Protein AF-A0A916P825-F1 (afdb_monomer)

Foldseek 3Di:
DDPPDPCVPVVVVVVVVCLDPVNLLCCCQVVVDDRPDPVLLVDPVSCVRNVCSVVVSVCVVPDDDDDPDPLSVQLVQQLVVLCPPVVPDDPPVSVVSNVVSNVCSVVVHDDRD

Secondary structure (DSSP, 8-state):
--TT-S-HHHHHHHHHHHTSHHHHHHHHHHH-PPPS-GGGGG-HHHHHH-TTHHHHHHHHHSPPPPP--TTHHHHHHHHHHHT-SGGG--HHHHHHHHHHHHHHHHTT-S---

pLDDT: mean 95.0, std 3.41, range [79.62, 98.12]

Sequence (113 aa):
MAKTTRHRAEAFEAVRCLRDQHNQRYVSLEGGLPAVRASLYSDPQFQAKYPMHAIIRQQLTDAAVRPATPVYQALSIRLAAVLSPITEIDPESTADELAAQAQKAIDGMGLLP

Organism: Mycobacterium tuberculosis (NCBI:txid1773)

Nearest PDB structures (foldseek):
  7wda-assembly4_D  TM=9.407E-01  e=2.372E-11  Mycobacterium tuberculosis H37Rv
  7wda-assembly3_C  TM=9.427E-01  e=7.355E-11  Mycobacterium tuberculosis H37Rv
  7wcj-assembly1_A  TM=9.271E-01  e=1.132E-10  Mycobacterium tuberculosis H37Rv
  7ape-assembly1_A  TM=9.694E-01  e=1.046E-08  Mycolicibacterium thermoresistibile
  8hpn-assembly1_E  TM=9.616E-01  e=8.431E-09  Mycolicibacterium smegmatis MC2 155

Solvent-accessible surface area (backbone atoms only — not comparable to full-atom values): 6955 Å² total; per-residue (Å²): 129,71,89,85,58,93,53,63,68,60,54,49,52,49,52,52,55,62,65,31,74,66,47,32,50,47,42,25,63,80,64,67,45,83,62,90,54,74,72,53,73,71,34,70,71,46,42,74,66,34,77,62,43,64,64,52,52,50,51,66,75,71,55,86,77,76,80,92,53,99,48,39,68,55,30,53,52,47,47,54,54,73,53,54,64,72,91,72,70,48,73,71,65,48,49,55,49,45,52,55,44,42,50,32,27,75,71,71,51,82,81,84,133

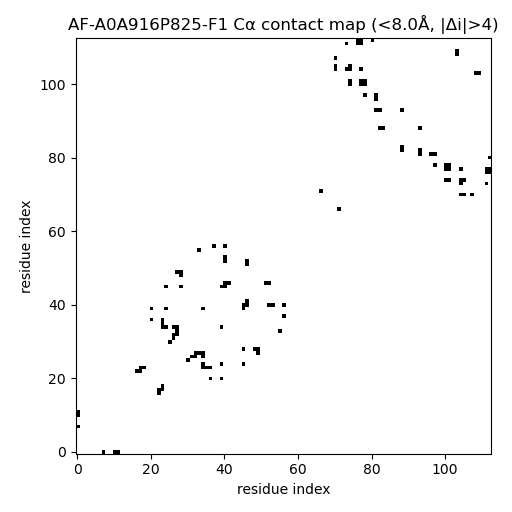Structure (mmCIF, N/CA/C/O backbone):
data_AF-A0A916P825-F1
#
_entry.id   AF-A0A916P825-F1
#
loop_
_atom_site.group_PDB
_atom_site.id
_atom_site.type_symbol
_atom_site.label_atom_id
_atom_site.label_alt_id
_atom_site.label_comp_id
_atom_site.label_asym_id
_atom_site.label_entity_id
_atom_site.label_seq_id
_atom_site.pdbx_PDB_ins_code
_atom_site.Cartn_x
_atom_site.Cartn_y
_atom_site.Cartn_z
_atom_site.occupancy
_atom_site.B_iso_or_equiv
_atom_site.auth_seq_id
_atom_site.auth_comp_id
_atom_site.auth_asym_id
_atom_site.auth_atom_id
_atom_site.pdbx_PDB_model_num
ATOM 1 N N . MET A 1 1 ? -9.642 -3.689 -14.381 1.00 89.50 1 MET A N 1
ATOM 2 C CA . MET A 1 1 ? -10.351 -2.975 -15.468 1.00 89.50 1 MET A CA 1
ATOM 3 C C . MET A 1 1 ? -11.736 -2.606 -14.990 1.00 89.50 1 MET A C 1
ATOM 5 O O . MET A 1 1 ? -12.391 -3.463 -14.406 1.00 89.50 1 MET A O 1
ATOM 9 N N . ALA A 1 2 ? -12.170 -1.361 -15.195 1.00 93.62 2 ALA A N 1
ATOM 10 C CA . ALA A 1 2 ? -13.515 -0.940 -14.804 1.00 93.62 2 ALA A CA 1
ATOM 11 C C . ALA A 1 2 ? -14.573 -1.783 -15.534 1.00 93.62 2 ALA A C 1
ATOM 13 O O . ALA A 1 2 ? -14.455 -2.017 -16.736 1.00 93.62 2 ALA A O 1
ATOM 14 N N . LYS A 1 3 ? -15.616 -2.237 -14.827 1.00 94.56 3 LYS A N 1
ATOM 15 C CA . LYS A 1 3 ? -16.674 -3.072 -15.429 1.00 94.56 3 LYS A CA 1
ATOM 16 C C . LYS A 1 3 ? -17.458 -2.336 -16.523 1.00 94.56 3 LYS A C 1
ATOM 18 O O . LYS A 1 3 ? -17.970 -2.997 -17.420 1.00 94.56 3 LYS A O 1
ATOM 23 N N . THR A 1 4 ? -17.486 -1.006 -16.451 1.00 97.12 4 THR A N 1
ATOM 24 C CA . THR A 1 4 ? -18.194 -0.070 -17.336 1.00 97.12 4 THR A CA 1
ATOM 25 C C . THR A 1 4 ? -17.444 0.277 -18.626 1.00 97.12 4 THR A C 1
ATOM 27 O O . THR A 1 4 ? -17.993 0.988 -19.464 1.00 97.12 4 THR A O 1
ATOM 30 N N . THR A 1 5 ? -16.202 -0.187 -18.819 1.00 96.50 5 THR A N 1
ATOM 31 C CA . THR A 1 5 ? -15.462 0.103 -20.059 1.00 96.50 5 THR A CA 1
ATOM 32 C C . THR A 1 5 ? -16.080 -0.604 -21.265 1.00 96.50 5 THR A C 1
ATOM 34 O O . THR A 1 5 ? -16.440 -1.780 -21.187 1.00 96.50 5 THR A O 1
ATOM 37 N N . ARG A 1 6 ? -16.135 0.102 -22.400 1.00 97.62 6 ARG A N 1
ATOM 38 C CA . ARG A 1 6 ? -16.511 -0.463 -23.706 1.00 97.62 6 ARG A CA 1
ATOM 39 C C . ARG A 1 6 ? -15.326 -1.100 -24.452 1.00 97.62 6 ARG A C 1
ATOM 41 O O . ARG A 1 6 ? -15.553 -1.835 -25.400 1.00 97.62 6 ARG A O 1
ATOM 48 N N . HIS A 1 7 ? -14.091 -0.872 -23.991 1.00 97.44 7 HIS A N 1
ATOM 49 C CA . HIS A 1 7 ? -12.840 -1.283 -24.649 1.00 97.44 7 HIS A CA 1
ATOM 50 C C . HIS A 1 7 ? -11.984 -2.137 -23.704 1.00 97.44 7 HIS A C 1
ATOM 52 O O . HIS A 1 7 ? -10.970 -1.688 -23.168 1.00 97.44 7 HIS A O 1
ATOM 58 N N . ARG A 1 8 ? -12.451 -3.349 -23.367 1.00 97.12 8 ARG A N 1
ATOM 59 C CA . ARG A 1 8 ? -11.777 -4.190 -22.356 1.00 97.12 8 ARG A CA 1
ATOM 60 C C . ARG A 1 8 ? -10.404 -4.680 -22.810 1.00 97.12 8 ARG A C 1
ATOM 62 O O . ARG A 1 8 ? -9.502 -4.722 -21.976 1.00 97.12 8 ARG A O 1
ATOM 69 N N . ALA A 1 9 ? -10.265 -5.063 -24.078 1.00 97.50 9 ALA A N 1
ATOM 70 C CA . ALA A 1 9 ? -9.017 -5.602 -24.609 1.00 97.50 9 ALA A CA 1
ATOM 71 C C . ALA A 1 9 ? -7.939 -4.512 -24.653 1.00 97.50 9 ALA A C 1
ATOM 73 O O . ALA A 1 9 ? -6.855 -4.684 -24.109 1.00 97.50 9 ALA A O 1
ATOM 74 N N . GLU A 1 10 ? -8.284 -3.347 -25.189 1.00 98.06 10 GLU A N 1
ATOM 75 C CA . GLU A 1 10 ? -7.405 -2.189 -25.305 1.00 98.06 10 GLU A CA 1
ATOM 76 C C . GLU A 1 10 ? -7.029 -1.641 -23.926 1.00 98.06 10 GLU A C 1
ATOM 78 O O . GLU A 1 10 ? -5.868 -1.326 -23.683 1.00 98.06 10 GLU A O 1
ATOM 83 N N . ALA A 1 11 ? -7.974 -1.598 -22.978 1.00 98.00 11 ALA A N 1
ATOM 84 C CA . ALA A 1 11 ? -7.670 -1.208 -21.602 1.00 98.00 11 ALA A CA 1
ATOM 85 C C . ALA A 1 11 ? -6.692 -2.187 -20.928 1.00 98.00 11 ALA A C 1
ATOM 87 O O . ALA A 1 11 ? -5.814 -1.766 -20.171 1.00 98.00 11 ALA A O 1
ATOM 88 N N . PHE A 1 12 ? -6.816 -3.488 -21.207 1.00 97.69 12 PHE A N 1
ATOM 89 C CA . PHE A 1 12 ? -5.878 -4.489 -20.709 1.00 97.69 12 PHE A CA 1
ATOM 90 C C . PHE A 1 12 ? -4.484 -4.331 -21.325 1.00 97.69 12 PHE A C 1
ATOM 92 O O . PHE A 1 12 ? -3.498 -4.316 -20.585 1.00 97.69 12 PHE A O 1
ATOM 99 N N . GLU A 1 13 ? -4.400 -4.134 -22.642 1.00 98.12 13 GLU A N 1
ATOM 100 C CA . GLU A 1 13 ? -3.138 -3.860 -23.338 1.00 98.12 13 GLU A CA 1
ATOM 101 C C . GLU A 1 13 ? -2.478 -2.564 -22.844 1.00 98.12 13 GLU A C 1
ATOM 103 O O . GLU A 1 13 ? -1.271 -2.540 -22.598 1.00 98.12 13 GLU A O 1
ATOM 108 N N . ALA A 1 14 ? -3.260 -1.518 -22.566 1.00 97.69 14 ALA A N 1
ATOM 109 C CA . ALA A 1 14 ? -2.748 -0.286 -21.977 1.00 97.69 14 ALA A CA 1
ATOM 110 C C . ALA A 1 14 ? -2.093 -0.538 -20.609 1.00 97.69 14 ALA A C 1
ATOM 112 O O . ALA A 1 14 ? -0.965 -0.112 -20.377 1.00 97.69 14 ALA A O 1
ATOM 113 N N . VAL A 1 15 ? -2.738 -1.291 -19.709 1.00 97.19 15 VAL A N 1
ATOM 114 C CA . VAL A 1 15 ? -2.127 -1.622 -18.408 1.00 97.19 15 VAL A CA 1
ATOM 115 C C . VAL A 1 15 ? -0.900 -2.513 -18.552 1.00 97.19 15 VAL A C 1
ATOM 117 O O . VAL A 1 15 ? 0.044 -2.347 -17.780 1.00 97.19 15 VAL A O 1
ATOM 120 N N . ARG A 1 16 ? -0.869 -3.430 -19.528 1.00 96.94 16 ARG A N 1
ATOM 121 C CA . ARG A 1 16 ? 0.339 -4.214 -19.827 1.00 96.94 16 ARG A CA 1
ATOM 122 C C . ARG A 1 16 ? 1.512 -3.317 -20.211 1.00 96.94 16 ARG A C 1
ATOM 124 O O . ARG A 1 16 ? 2.598 -3.527 -19.677 1.00 96.94 16 ARG A O 1
ATOM 131 N N . CYS A 1 17 ? 1.272 -2.338 -21.080 1.00 97.19 17 CYS A N 1
ATOM 132 C CA . CYS A 1 17 ? 2.261 -1.340 -21.478 1.00 97.19 17 CYS A CA 1
ATOM 133 C C . CYS A 1 17 ? 2.736 -0.527 -20.263 1.00 97.19 17 CYS A C 1
ATOM 135 O O . CYS A 1 17 ? 3.923 -0.521 -19.944 1.00 97.19 17 CYS A O 1
ATOM 137 N N . LEU A 1 18 ? 1.808 0.046 -19.489 1.00 96.44 18 LEU A N 1
ATOM 138 C CA . LEU A 1 18 ? 2.134 0.879 -18.321 1.00 96.44 18 LEU A CA 1
ATOM 139 C C . LEU A 1 18 ? 3.021 0.170 -17.285 1.00 96.44 18 LEU A C 1
ATOM 141 O O . LEU A 1 18 ? 3.813 0.816 -16.605 1.00 96.44 18 LEU A O 1
ATOM 145 N N . ARG A 1 19 ? 2.897 -1.156 -17.146 1.00 96.00 19 ARG A N 1
ATOM 146 C CA . ARG A 1 19 ? 3.654 -1.949 -16.162 1.00 96.00 19 ARG A CA 1
ATOM 147 C C . ARG A 1 19 ? 4.841 -2.714 -16.742 1.00 96.00 19 ARG A C 1
ATOM 149 O O . ARG A 1 19 ? 5.363 -3.615 -16.064 1.00 96.00 19 ARG A O 1
ATOM 156 N N . ASP A 1 20 ? 5.231 -2.449 -17.983 1.00 96.62 20 ASP A N 1
ATOM 157 C CA . ASP A 1 20 ? 6.420 -3.061 -18.565 1.00 96.62 20 ASP A CA 1
ATOM 158 C C . ASP A 1 20 ? 7.701 -2.646 -17.808 1.00 96.62 20 ASP A C 1
ATOM 160 O O . ASP A 1 20 ? 7.674 -1.871 -16.849 1.00 96.62 20 ASP A O 1
ATOM 164 N N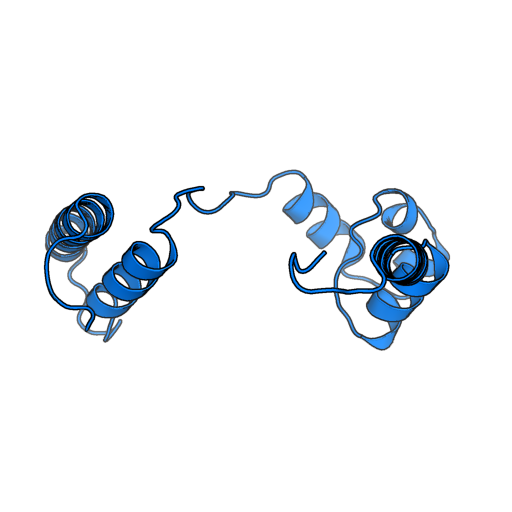 . GLN A 1 21 ? 8.833 -3.248 -18.164 1.00 96.56 21 GLN A N 1
ATOM 165 C CA . GLN A 1 21 ? 10.088 -2.981 -17.463 1.00 96.56 21 GLN A CA 1
ATOM 166 C C . GLN A 1 21 ? 10.598 -1.554 -17.693 1.00 96.56 21 GLN A C 1
ATOM 168 O O . GLN A 1 21 ? 11.143 -0.955 -16.766 1.00 96.56 21 GLN A O 1
ATOM 173 N N . HIS A 1 22 ? 10.432 -1.021 -18.904 1.00 96.50 22 HIS A N 1
ATOM 174 C CA . HIS A 1 22 ? 10.929 0.300 -19.268 1.00 96.50 22 HIS A CA 1
ATOM 175 C C . HIS A 1 22 ? 10.170 1.389 -18.507 1.00 96.50 22 HIS A C 1
ATOM 177 O O . HIS A 1 22 ? 10.781 2.217 -17.834 1.00 96.50 22 HIS A O 1
ATOM 183 N N . ASN A 1 23 ? 8.841 1.315 -18.525 1.00 97.62 23 ASN A N 1
ATOM 184 C CA . ASN A 1 23 ? 7.959 2.260 -17.859 1.00 97.62 23 ASN A CA 1
ATOM 185 C C . ASN A 1 23 ? 8.087 2.173 -16.336 1.00 97.62 23 ASN A C 1
ATOM 187 O O . ASN A 1 23 ? 8.117 3.206 -15.673 1.00 97.62 23 ASN A O 1
ATOM 191 N N . GLN A 1 24 ? 8.256 0.974 -15.761 1.00 96.81 24 GLN A N 1
ATOM 192 C CA . GLN A 1 24 ? 8.536 0.871 -14.324 1.00 96.81 24 GLN A CA 1
ATOM 193 C C . GLN A 1 24 ? 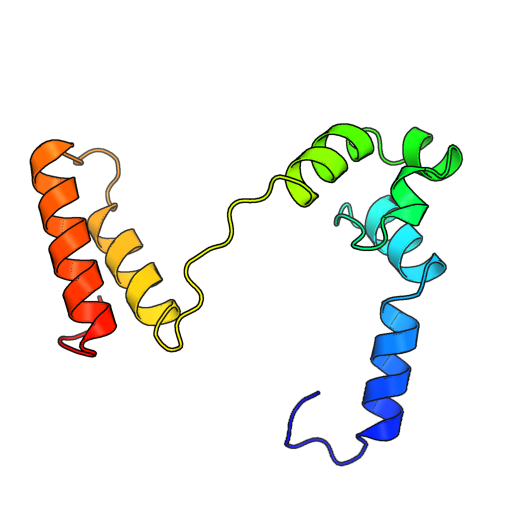9.893 1.458 -13.944 1.00 96.81 24 GLN A C 1
ATOM 195 O O . GLN A 1 24 ? 9.984 2.143 -12.931 1.00 96.81 24 GLN A O 1
ATOM 200 N N . ARG A 1 25 ? 10.936 1.249 -14.758 1.00 97.12 25 ARG A N 1
ATOM 201 C CA . ARG A 1 25 ? 12.233 1.894 -14.527 1.00 97.12 25 ARG A CA 1
ATOM 202 C C . ARG A 1 25 ? 12.101 3.414 -14.584 1.00 97.12 25 ARG A C 1
ATOM 204 O O . ARG A 1 25 ? 12.597 4.082 -13.688 1.00 97.12 25 ARG A O 1
ATOM 211 N N . TYR A 1 26 ? 11.411 3.944 -15.591 1.00 96.81 26 TYR A N 1
ATOM 212 C CA . TYR A 1 26 ? 11.167 5.380 -15.731 1.00 96.81 26 TYR A CA 1
ATOM 213 C C . TYR A 1 26 ? 10.432 5.959 -14.514 1.00 96.81 26 TYR A C 1
ATOM 215 O O . TYR A 1 26 ? 10.926 6.888 -13.883 1.00 96.81 26 TYR A O 1
ATOM 223 N N . VAL A 1 27 ? 9.300 5.366 -14.125 1.00 96.75 27 VAL A N 1
ATOM 224 C CA . VAL A 1 27 ? 8.490 5.831 -12.987 1.00 96.75 27 VAL A CA 1
ATOM 225 C C . VAL A 1 27 ? 9.266 5.777 -11.670 1.00 96.75 27 VAL A C 1
ATOM 227 O O . VAL A 1 27 ? 9.127 6.678 -10.846 1.00 96.75 27 VAL A O 1
ATOM 230 N N . SER A 1 28 ? 10.103 4.762 -11.465 1.00 96.94 28 SER A N 1
ATOM 231 C CA . SER A 1 28 ? 10.936 4.688 -10.267 1.00 96.94 28 SER A CA 1
ATOM 232 C C . SER A 1 28 ? 12.058 5.714 -10.254 1.00 96.94 28 SER A C 1
ATOM 234 O O . SER A 1 28 ? 12.259 6.365 -9.235 1.00 96.94 28 SER A O 1
ATOM 236 N N . LEU A 1 29 ? 12.781 5.878 -11.362 1.00 96.62 29 LEU A N 1
ATOM 237 C CA . LEU A 1 29 ? 13.932 6.780 -11.407 1.00 96.62 29 LEU A CA 1
ATOM 238 C C . LEU A 1 29 ? 13.519 8.254 -11.413 1.00 96.62 29 LEU A C 1
ATOM 240 O O . LEU A 1 29 ? 14.099 9.041 -10.675 1.00 96.62 29 LEU A O 1
ATOM 244 N N . GLU A 1 30 ? 12.502 8.609 -12.194 1.00 96.50 30 GLU A N 1
ATOM 245 C CA . GLU A 1 30 ? 12.077 10.004 -12.368 1.00 96.50 30 GLU A CA 1
ATOM 246 C C . GLU A 1 30 ? 10.936 10.395 -11.416 1.00 96.50 30 GLU A C 1
ATOM 248 O O . GLU A 1 30 ? 10.795 11.557 -11.049 1.00 96.50 30 GLU A O 1
ATOM 253 N N . GLY A 1 31 ? 10.105 9.431 -11.004 1.00 94.38 31 GLY A N 1
ATOM 254 C CA . GLY A 1 31 ? 8.945 9.660 -10.133 1.00 94.38 31 GLY A CA 1
ATOM 255 C C . GLY A 1 31 ? 9.116 9.166 -8.695 1.00 94.38 31 GLY A C 1
ATOM 256 O O . GLY A 1 31 ? 8.228 9.373 -7.871 1.00 94.38 31 GLY A O 1
ATOM 257 N N . GLY A 1 32 ? 10.216 8.478 -8.378 1.00 93.25 32 GLY A N 1
ATOM 258 C CA . GLY A 1 32 ? 10.524 7.982 -7.033 1.00 93.25 32 GLY A CA 1
ATOM 259 C C . GLY A 1 32 ? 9.700 6.774 -6.566 1.00 93.25 32 GLY A C 1
ATOM 260 O O . GLY A 1 32 ? 10.039 6.169 -5.547 1.00 93.25 32 GLY A O 1
ATOM 261 N N . LEU A 1 33 ? 8.648 6.377 -7.291 1.00 94.88 33 LEU A N 1
ATOM 262 C CA . LEU A 1 33 ? 7.754 5.290 -6.882 1.00 94.88 33 LEU A CA 1
ATOM 263 C C . LEU A 1 33 ? 8.427 3.911 -7.029 1.00 94.88 33 LEU A C 1
ATOM 265 O O . LEU A 1 33 ? 8.954 3.606 -8.099 1.00 94.88 33 LEU A O 1
ATOM 269 N N . PRO A 1 34 ? 8.375 3.036 -6.009 1.00 95.19 34 PRO A N 1
ATOM 270 C CA . PRO A 1 34 ? 8.966 1.701 -6.077 1.00 95.19 34 PRO A CA 1
ATOM 271 C C . PRO A 1 34 ? 8.483 0.866 -7.263 1.00 95.19 34 PRO A C 1
ATOM 273 O O . PRO A 1 34 ? 7.287 0.813 -7.562 1.00 95.19 34 PRO A O 1
ATOM 276 N N . ALA A 1 35 ? 9.408 0.151 -7.900 1.00 94.25 35 ALA A N 1
ATOM 277 C CA . ALA A 1 35 ? 9.058 -0.835 -8.909 1.00 94.25 35 ALA A CA 1
ATOM 278 C C . ALA A 1 35 ? 8.397 -2.057 -8.253 1.00 94.25 35 ALA A C 1
ATOM 280 O O . ALA A 1 35 ? 8.812 -2.526 -7.200 1.00 94.25 35 ALA A O 1
ATOM 281 N N . VAL A 1 36 ? 7.413 -2.653 -8.924 1.00 92.19 36 VAL A N 1
ATOM 282 C CA . VAL A 1 36 ? 6.820 -3.939 -8.506 1.00 92.19 36 VAL A CA 1
ATOM 283 C C . VAL A 1 36 ? 7.471 -5.132 -9.216 1.00 92.19 36 VAL A C 1
ATOM 285 O O . VAL A 1 36 ? 7.098 -6.283 -8.997 1.00 92.19 36 VAL A O 1
ATOM 288 N N . ARG A 1 37 ? 8.438 -4.880 -10.109 1.00 93.69 37 ARG A N 1
ATOM 289 C CA . ARG A 1 37 ? 9.232 -5.906 -10.798 1.00 93.69 37 ARG A CA 1
ATOM 290 C C . ARG A 1 37 ? 10.529 -6.175 -10.046 1.00 93.69 37 ARG A C 1
ATOM 292 O O . ARG A 1 37 ? 11.454 -5.371 -10.097 1.00 93.69 37 ARG A O 1
ATOM 299 N N . ALA A 1 38 ? 10.634 -7.363 -9.453 1.00 93.38 38 ALA A N 1
ATOM 300 C CA . ALA A 1 38 ? 11.833 -7.797 -8.732 1.00 93.38 38 ALA A CA 1
ATOM 301 C C . ALA A 1 38 ? 13.120 -7.726 -9.579 1.00 93.38 38 ALA A C 1
ATOM 303 O O . ALA A 1 38 ? 14.182 -7.414 -9.049 1.00 93.38 38 ALA A O 1
ATOM 304 N N . SER A 1 39 ? 13.027 -7.960 -10.894 1.00 94.81 39 SER A N 1
ATOM 305 C CA . SER A 1 39 ? 14.182 -7.925 -11.801 1.00 94.81 39 SER A CA 1
ATOM 306 C C . SER A 1 39 ? 14.871 -6.559 -11.874 1.00 94.81 39 SER A C 1
ATOM 308 O O . SER A 1 39 ? 16.084 -6.519 -12.053 1.00 94.81 39 SER A O 1
ATOM 310 N N . LEU A 1 40 ? 14.141 -5.448 -11.691 1.00 96.31 40 LEU A N 1
ATOM 311 C CA . LEU A 1 40 ? 14.731 -4.103 -11.705 1.00 96.31 40 LEU A CA 1
ATOM 312 C C . LEU A 1 40 ? 15.666 -3.871 -10.516 1.00 96.31 40 LEU A C 1
ATOM 314 O O . LEU A 1 40 ? 16.688 -3.211 -10.658 1.00 96.31 40 LEU A O 1
ATOM 318 N N . TYR A 1 41 ? 15.389 -4.482 -9.365 1.00 96.38 41 TYR A N 1
ATOM 319 C CA . TYR A 1 41 ? 16.229 -4.338 -8.174 1.00 96.38 41 TYR A CA 1
ATOM 320 C C . TYR A 1 41 ? 17.595 -5.027 -8.287 1.00 96.38 41 TYR A C 1
ATOM 322 O O . TYR A 1 41 ? 18.449 -4.815 -7.426 1.00 96.38 41 TYR A O 1
ATOM 330 N N . SER A 1 42 ? 17.805 -5.849 -9.318 1.00 95.25 42 SER A N 1
ATOM 331 C CA . SER A 1 42 ? 19.089 -6.488 -9.626 1.00 95.25 42 SER A CA 1
ATOM 332 C C . SER A 1 42 ? 19.851 -5.790 -10.767 1.00 95.25 42 SER A C 1
ATOM 334 O O . SER A 1 42 ? 20.952 -6.219 -11.090 1.00 95.25 42 SER A O 1
ATOM 336 N N . ASP A 1 43 ? 19.288 -4.744 -11.390 1.00 96.56 43 ASP A N 1
ATOM 337 C CA . ASP A 1 43 ? 19.934 -3.978 -12.469 1.00 96.56 43 ASP A CA 1
ATOM 338 C C . ASP A 1 43 ? 20.946 -2.973 -11.874 1.00 96.56 43 ASP A C 1
ATOM 340 O O . ASP A 1 43 ? 20.530 -2.057 -11.158 1.00 96.56 43 ASP A O 1
ATOM 344 N N . PRO A 1 44 ? 22.258 -3.070 -12.176 1.00 96.19 44 PRO A N 1
ATOM 345 C CA . PRO A 1 44 ? 23.270 -2.167 -11.619 1.00 96.19 44 PRO A CA 1
ATOM 346 C C . PRO A 1 44 ? 23.023 -0.685 -11.928 1.00 96.19 44 PRO A C 1
ATOM 348 O O . PRO A 1 44 ? 23.307 0.180 -11.101 1.00 96.19 44 PRO A O 1
ATOM 351 N N . GLN A 1 45 ? 22.461 -0.365 -13.099 1.00 95.25 45 GLN A N 1
ATOM 352 C CA . GLN A 1 45 ? 22.138 1.021 -13.447 1.00 95.25 45 GLN A CA 1
ATOM 353 C C . GLN A 1 45 ? 20.937 1.536 -12.655 1.00 95.25 45 GLN A C 1
ATOM 355 O O . GLN A 1 45 ? 20.859 2.729 -12.361 1.00 95.25 45 GLN A O 1
ATOM 360 N N . PHE A 1 46 ? 19.995 0.648 -12.331 1.00 97.19 46 PHE A N 1
ATOM 361 C CA . PHE A 1 46 ? 18.872 0.980 -11.466 1.00 97.19 46 PHE A CA 1
ATOM 362 C C . PHE A 1 46 ? 19.352 1.233 -10.039 1.00 97.19 46 PHE A C 1
ATOM 364 O O . PHE A 1 46 ? 19.025 2.267 -9.471 1.00 97.19 46 PHE A O 1
ATOM 371 N N . GLN A 1 47 ? 20.195 0.353 -9.498 1.00 97.19 47 GLN A N 1
ATOM 372 C CA . GLN A 1 47 ? 20.771 0.500 -8.158 1.00 97.19 47 GLN A CA 1
ATOM 373 C C . GLN A 1 47 ? 21.556 1.809 -8.005 1.00 97.19 47 GLN A C 1
ATOM 375 O O . GLN A 1 47 ? 21.373 2.525 -7.025 1.00 97.19 47 GLN A O 1
ATOM 380 N N . ALA A 1 48 ? 22.364 2.166 -9.010 1.00 96.75 48 ALA A N 1
ATOM 381 C CA . ALA A 1 48 ? 23.146 3.401 -9.004 1.00 96.75 48 ALA A CA 1
ATOM 382 C C . ALA A 1 48 ? 22.284 4.676 -8.980 1.00 96.75 48 ALA A C 1
ATOM 384 O O . ALA A 1 48 ? 22.704 5.691 -8.430 1.00 96.75 48 ALA A O 1
ATOM 385 N N . LYS A 1 49 ? 21.091 4.641 -9.587 1.00 97.06 49 LYS A N 1
ATOM 386 C CA . LYS A 1 49 ? 20.187 5.799 -9.688 1.00 97.06 49 LYS A CA 1
ATOM 387 C C . LYS A 1 49 ? 19.041 5.787 -8.670 1.00 97.06 49 LYS A C 1
ATOM 389 O O . LYS A 1 49 ? 18.421 6.820 -8.453 1.00 97.06 49 LYS A O 1
ATOM 394 N N . TYR A 1 50 ? 18.766 4.644 -8.048 1.00 96.81 50 TYR A N 1
ATOM 395 C CA . TYR A 1 50 ? 17.697 4.434 -7.072 1.00 96.81 50 TYR A CA 1
ATOM 396 C C . TYR A 1 50 ? 18.304 3.892 -5.765 1.00 96.81 50 TYR A C 1
ATOM 398 O O . TYR A 1 50 ? 18.159 2.710 -5.454 1.00 96.81 50 TYR A O 1
ATOM 406 N N . PRO A 1 51 ? 19.035 4.718 -4.992 1.00 94.81 51 PRO A N 1
ATOM 407 C CA . PRO A 1 51 ? 19.893 4.253 -3.892 1.00 94.81 51 PRO A CA 1
ATOM 408 C C . PRO A 1 51 ? 19.131 3.546 -2.758 1.00 94.81 51 PRO A C 1
ATOM 410 O O . PRO A 1 51 ? 19.683 2.704 -2.056 1.00 94.81 51 PRO A O 1
ATOM 413 N N . MET A 1 52 ? 17.837 3.825 -2.608 1.00 95.56 52 MET A N 1
ATOM 414 C CA . MET A 1 52 ? 16.934 3.158 -1.666 1.00 95.56 52 MET A CA 1
ATOM 415 C C . MET A 1 52 ? 16.459 1.766 -2.127 1.00 95.56 52 MET A C 1
ATOM 417 O O . MET A 1 52 ? 15.650 1.139 -1.443 1.00 95.56 52 MET A O 1
ATOM 421 N N . HIS A 1 53 ? 16.935 1.252 -3.269 1.00 96.50 53 HIS A N 1
ATOM 422 C CA . HIS A 1 53 ? 16.472 -0.015 -3.844 1.00 96.50 53 HIS A CA 1
ATOM 423 C C . HIS A 1 53 ? 16.548 -1.190 -2.855 1.00 96.50 53 HIS A C 1
ATOM 425 O O . HIS A 1 53 ? 15.643 -2.022 -2.833 1.00 96.50 53 HIS A O 1
ATOM 431 N N . ALA A 1 54 ? 17.609 -1.273 -2.045 1.00 95.62 54 ALA A N 1
ATOM 432 C CA . ALA A 1 54 ? 17.855 -2.413 -1.168 1.00 95.62 54 ALA A CA 1
ATOM 433 C C . ALA A 1 54 ? 16.824 -2.489 -0.034 1.00 95.62 54 ALA A C 1
ATOM 435 O O . ALA A 1 54 ? 16.164 -3.517 0.121 1.00 95.62 54 ALA A O 1
ATOM 436 N N . ILE A 1 55 ? 16.631 -1.384 0.698 1.00 95.75 55 ILE A N 1
ATOM 437 C CA . ILE A 1 55 ? 15.669 -1.330 1.808 1.00 95.75 55 ILE A CA 1
ATOM 438 C C . ILE A 1 55 ? 14.233 -1.490 1.309 1.00 95.75 55 ILE A C 1
ATOM 440 O O . ILE A 1 55 ? 13.452 -2.221 1.908 1.00 95.75 55 ILE A O 1
ATOM 444 N N . ILE A 1 56 ? 13.897 -0.892 0.164 1.00 95.12 56 ILE A N 1
ATOM 445 C CA . ILE A 1 56 ? 12.561 -1.027 -0.419 1.00 95.12 56 ILE A CA 1
ATOM 446 C C . ILE A 1 56 ? 12.308 -2.466 -0.872 1.00 95.12 56 ILE A C 1
ATOM 448 O O . ILE A 1 56 ? 11.232 -2.997 -0.615 1.00 95.12 56 ILE A O 1
ATOM 452 N N . ARG A 1 57 ? 13.286 -3.137 -1.498 1.00 94.75 57 ARG A N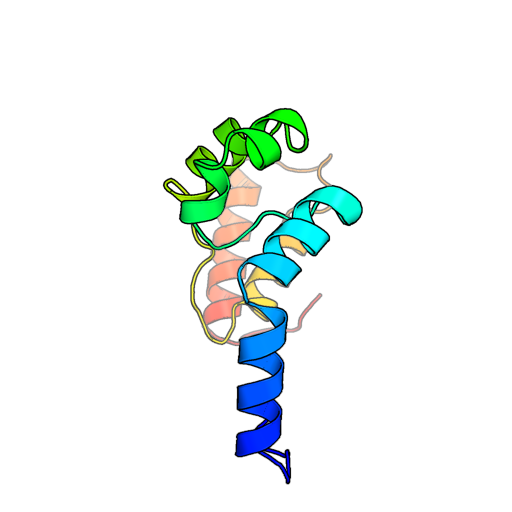 1
ATOM 453 C CA . ARG A 1 57 ? 13.149 -4.555 -1.863 1.00 94.75 57 ARG A CA 1
ATOM 454 C C . ARG A 1 57 ? 12.861 -5.413 -0.636 1.00 94.75 57 ARG A C 1
ATOM 456 O O . ARG A 1 57 ? 11.963 -6.242 -0.703 1.00 94.75 57 ARG A O 1
ATOM 463 N N . GLN A 1 58 ? 13.594 -5.197 0.454 1.00 93.81 58 GLN A N 1
ATOM 464 C CA . GLN A 1 58 ? 13.385 -5.920 1.707 1.00 93.81 58 GLN A CA 1
ATOM 465 C C . GLN A 1 58 ? 11.991 -5.646 2.295 1.00 93.81 58 GLN A C 1
ATOM 467 O O . GLN A 1 58 ? 11.265 -6.571 2.642 1.00 93.81 58 GLN A O 1
ATOM 472 N N . GLN A 1 59 ? 11.566 -4.382 2.343 1.00 92.19 59 GLN A N 1
ATOM 473 C CA . GLN A 1 59 ? 10.238 -4.013 2.844 1.00 92.19 59 GLN A CA 1
ATOM 474 C C . GLN A 1 59 ? 9.095 -4.578 1.993 1.00 92.19 59 GLN A C 1
ATOM 476 O O . GLN A 1 59 ? 8.021 -4.838 2.523 1.00 92.19 59 GLN A O 1
ATOM 481 N N . LEU A 1 60 ? 9.309 -4.772 0.688 1.00 89.56 60 LEU A N 1
ATOM 482 C CA . LEU A 1 60 ? 8.329 -5.395 -0.202 1.00 89.56 60 LEU A CA 1
ATOM 483 C C . LEU A 1 60 ? 8.252 -6.918 -0.024 1.00 89.56 60 LEU A C 1
ATOM 485 O O . LEU A 1 60 ? 7.174 -7.478 -0.215 1.00 89.56 60 LEU A O 1
ATOM 489 N N . THR A 1 61 ? 9.357 -7.593 0.312 1.00 88.75 61 THR A N 1
ATOM 490 C CA . THR A 1 61 ? 9.352 -9.048 0.555 1.00 88.75 61 THR A CA 1
ATOM 491 C C . THR A 1 61 ? 8.788 -9.407 1.923 1.00 88.75 61 THR A C 1
ATOM 493 O O . THR A 1 61 ? 8.100 -10.418 2.036 1.00 88.75 61 THR A O 1
ATOM 496 N N . ASP A 1 62 ? 9.010 -8.551 2.922 1.00 90.06 62 ASP A N 1
ATOM 497 C CA . ASP A 1 62 ? 8.675 -8.821 4.327 1.00 90.06 62 ASP A CA 1
ATOM 498 C C . ASP A 1 62 ? 7.465 -7.986 4.804 1.00 90.06 62 ASP A C 1
ATOM 500 O O . ASP A 1 62 ? 7.311 -7.685 5.988 1.00 90.06 62 ASP A O 1
ATOM 504 N N . ALA A 1 63 ? 6.612 -7.551 3.873 1.00 88.50 63 ALA A N 1
ATOM 505 C CA . ALA A 1 63 ? 5.549 -6.588 4.141 1.00 88.50 63 ALA A CA 1
ATOM 506 C C . ALA A 1 63 ? 4.437 -7.141 5.051 1.00 88.50 63 ALA A C 1
ATOM 508 O O . ALA A 1 63 ? 3.878 -8.211 4.806 1.00 88.50 63 ALA A O 1
ATOM 509 N N . ALA A 1 64 ? 4.001 -6.332 6.021 1.00 92.31 64 ALA A N 1
ATOM 510 C CA . ALA A 1 64 ? 2.715 -6.527 6.681 1.00 92.31 64 ALA A CA 1
ATOM 511 C C . ALA A 1 64 ? 1.585 -5.978 5.794 1.00 92.31 64 ALA A C 1
ATOM 513 O O . ALA A 1 64 ? 1.605 -4.816 5.378 1.00 92.31 64 ALA A O 1
ATOM 514 N N . VAL A 1 65 ? 0.580 -6.807 5.509 1.00 91.31 65 VAL A N 1
ATOM 515 C CA . VAL A 1 65 ? -0.582 -6.413 4.700 1.00 91.31 65 VAL A CA 1
ATOM 516 C C . VAL A 1 65 ? -1.719 -5.982 5.623 1.00 91.31 65 VAL A C 1
ATOM 518 O O . VAL A 1 65 ? -2.009 -6.629 6.627 1.00 91.31 65 VAL A O 1
ATOM 521 N N . ARG A 1 66 ? -2.386 -4.881 5.271 1.00 93.31 66 ARG A N 1
ATOM 522 C CA . ARG A 1 66 ? -3.610 -4.432 5.951 1.00 93.31 66 ARG A CA 1
ATOM 523 C C . ARG A 1 66 ? -4.713 -5.503 5.853 1.00 93.31 66 ARG A C 1
ATOM 525 O O . ARG A 1 66 ? -4.761 -6.209 4.846 1.00 93.31 66 ARG A O 1
ATOM 532 N N . PRO A 1 67 ? -5.632 -5.601 6.833 1.00 90.75 67 PRO A N 1
ATOM 533 C CA . PRO A 1 67 ? -6.731 -6.564 6.791 1.00 90.75 67 PRO A CA 1
ATOM 534 C C . PRO A 1 67 ? -7.514 -6.533 5.471 1.00 90.75 67 PRO A C 1
ATOM 536 O O . PRO A 1 6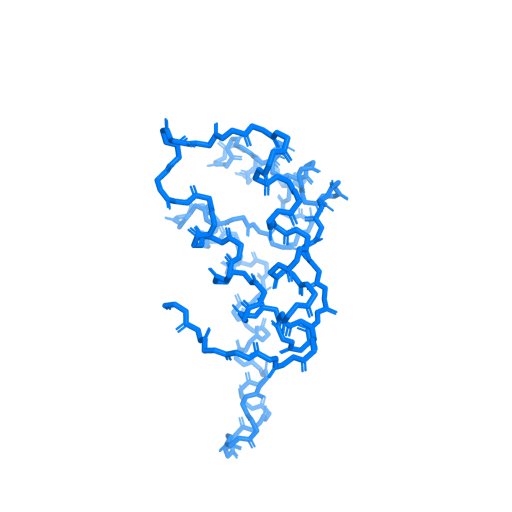7 ? -8.076 -5.508 5.084 1.00 90.75 67 PRO A O 1
ATOM 539 N N . ALA A 1 68 ? -7.580 -7.674 4.787 1.00 92.56 68 ALA A N 1
ATOM 540 C CA . ALA A 1 68 ? -8.322 -7.819 3.541 1.00 92.56 68 ALA A CA 1
ATOM 541 C C . ALA A 1 68 ? -9.810 -8.071 3.836 1.00 92.56 68 ALA A C 1
ATOM 543 O O . ALA A 1 68 ? -10.256 -9.213 3.907 1.00 92.56 68 ALA A O 1
ATOM 544 N N . THR A 1 69 ? -10.581 -6.998 4.027 1.00 91.25 69 THR A N 1
ATOM 545 C CA . THR A 1 69 ? -12.026 -7.061 4.304 1.00 91.25 69 THR A CA 1
ATOM 546 C C . THR A 1 69 ? -12.821 -6.091 3.417 1.00 91.25 69 THR A C 1
ATOM 548 O O . THR A 1 69 ? -12.342 -4.985 3.152 1.00 91.25 69 THR A O 1
ATOM 551 N N . PRO A 1 70 ? -14.044 -6.445 2.961 1.00 92.94 70 PRO A N 1
ATOM 552 C CA . PRO A 1 70 ? -14.896 -5.548 2.170 1.00 92.94 70 PRO A CA 1
ATOM 553 C C . PRO A 1 70 ? -15.246 -4.229 2.872 1.00 92.94 70 PRO A C 1
ATOM 555 O O . PRO A 1 70 ? -15.547 -3.241 2.208 1.00 92.94 70 PRO A O 1
ATOM 558 N N . VAL A 1 71 ? -15.184 -4.202 4.206 1.00 94.56 71 VAL A N 1
ATOM 559 C CA . VAL A 1 71 ? -15.504 -3.033 5.043 1.00 94.56 71 VAL A CA 1
ATOM 560 C C . VAL A 1 71 ? -14.254 -2.287 5.525 1.00 94.56 71 VAL A C 1
ATOM 562 O O . VAL A 1 71 ? -14.322 -1.494 6.463 1.00 94.56 71 VAL A O 1
ATOM 565 N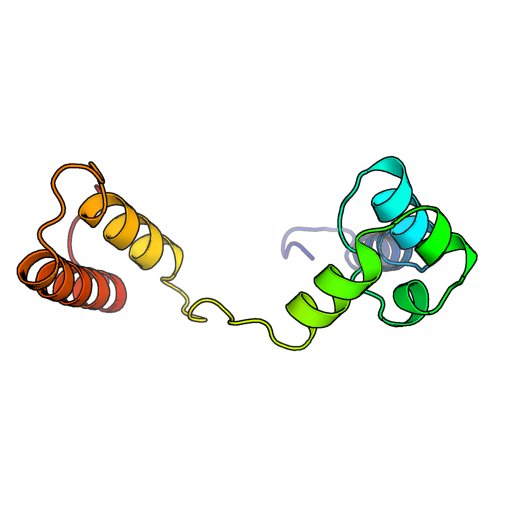 N . TYR A 1 72 ? -13.098 -2.505 4.883 1.00 94.62 72 TYR A N 1
ATOM 566 C CA . TYR A 1 72 ? -11.816 -1.942 5.324 1.00 94.62 72 TYR A CA 1
ATOM 567 C C . TYR A 1 72 ? -11.847 -0.415 5.460 1.00 94.62 72 TYR A C 1
ATOM 569 O O . TYR A 1 72 ? -11.250 0.131 6.381 1.00 94.62 72 TYR A O 1
ATOM 577 N N . GLN A 1 73 ? -12.577 0.281 4.585 1.00 94.56 73 GLN A N 1
ATOM 578 C CA . GLN A 1 73 ? -12.689 1.736 4.662 1.00 94.56 73 GLN A CA 1
ATOM 579 C C . GLN A 1 73 ? -13.373 2.196 5.959 1.00 94.56 73 GLN A C 1
ATOM 581 O O . GLN A 1 73 ? -12.885 3.118 6.609 1.00 94.56 73 GLN A O 1
ATOM 586 N N . ALA A 1 74 ? -14.468 1.538 6.355 1.00 95.06 74 ALA A N 1
ATOM 587 C CA . ALA A 1 74 ? -15.171 1.845 7.599 1.00 95.06 74 ALA A CA 1
ATOM 588 C C . ALA A 1 74 ? -14.293 1.531 8.816 1.00 95.06 74 ALA A C 1
ATOM 590 O O . ALA A 1 74 ? -14.193 2.347 9.730 1.00 95.06 74 ALA A O 1
ATOM 591 N N . LEU A 1 75 ? -13.602 0.386 8.785 1.00 95.62 75 LEU A N 1
ATOM 592 C CA . LEU A 1 75 ? -12.626 0.011 9.805 1.00 95.62 75 LEU A CA 1
ATOM 593 C C . LEU A 1 75 ? -11.534 1.082 9.940 1.00 95.62 75 LEU A C 1
ATOM 595 O O . LEU A 1 75 ? -11.320 1.610 11.024 1.00 95.62 75 LEU A O 1
ATOM 599 N N . SER A 1 76 ? -10.886 1.458 8.836 1.00 96.31 76 SER A N 1
ATOM 600 C CA . SER A 1 76 ? -9.767 2.402 8.839 1.00 96.31 76 SER A CA 1
ATOM 601 C C . SER A 1 76 ? -10.156 3.791 9.348 1.00 96.31 76 SER A C 1
ATOM 603 O O . SER A 1 76 ? -9.369 4.394 10.071 1.00 96.31 76 SER A O 1
ATOM 605 N N . ILE A 1 77 ? -11.334 4.305 8.976 1.00 96.25 77 ILE A N 1
ATOM 606 C CA . ILE A 1 77 ? -11.800 5.624 9.434 1.00 96.25 77 ILE A CA 1
ATOM 607 C C . ILE A 1 77 ? -12.104 5.592 10.933 1.00 96.25 77 ILE A C 1
ATOM 609 O O . ILE A 1 77 ? -11.684 6.493 11.654 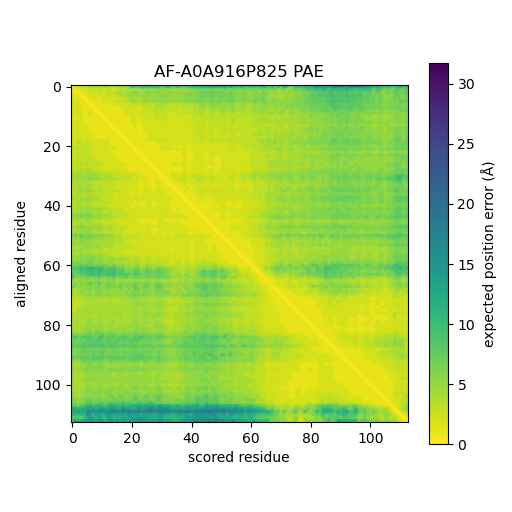1.00 96.25 77 ILE A O 1
ATOM 613 N N . ARG A 1 78 ? -12.783 4.545 11.419 1.00 95.88 78 ARG A N 1
ATOM 614 C CA . ARG A 1 78 ? -13.087 4.403 12.848 1.00 95.88 78 ARG A CA 1
ATOM 615 C C . ARG A 1 78 ? -11.820 4.337 13.699 1.00 95.88 78 ARG A C 1
ATOM 617 O O . ARG A 1 78 ? -11.733 5.045 14.693 1.00 95.88 78 ARG A O 1
ATOM 624 N N . LEU A 1 79 ? -10.831 3.539 13.289 1.00 96.56 79 LEU A N 1
ATOM 625 C CA . LEU A 1 79 ? -9.555 3.453 14.006 1.00 96.56 79 LEU A CA 1
ATOM 626 C C . LEU A 1 79 ? -8.810 4.796 14.000 1.00 96.56 79 LEU A C 1
ATOM 628 O O . LEU A 1 79 ? -8.285 5.207 15.028 1.00 96.56 79 LEU A O 1
ATOM 632 N N . ALA A 1 80 ? -8.792 5.501 12.865 1.00 97.00 80 ALA A N 1
ATOM 633 C CA . ALA A 1 80 ? -8.156 6.815 12.773 1.00 97.00 80 ALA A CA 1
ATOM 634 C C . ALA A 1 80 ? -8.836 7.866 13.667 1.00 97.00 80 ALA A C 1
ATOM 636 O O . ALA A 1 80 ? -8.144 8.700 14.242 1.00 97.00 80 ALA A O 1
ATOM 637 N N . ALA A 1 81 ? -10.165 7.809 13.802 1.00 96.75 81 ALA A N 1
ATOM 638 C CA . ALA A 1 81 ? -10.918 8.708 14.669 1.00 96.75 81 ALA A CA 1
ATOM 639 C C . ALA A 1 81 ? -10.609 8.476 16.155 1.00 96.75 81 ALA A C 1
ATOM 641 O O . ALA A 1 81 ? -10.391 9.444 16.871 1.00 96.75 81 ALA A O 1
ATOM 642 N N . VAL A 1 82 ? -10.519 7.214 16.597 1.00 97.06 82 VAL A N 1
ATOM 643 C CA . VAL A 1 82 ? -10.134 6.873 17.984 1.00 97.06 82 VAL A CA 1
ATOM 644 C C . VAL A 1 82 ? -8.719 7.355 18.312 1.00 97.06 82 VAL A C 1
ATOM 646 O O . VAL A 1 82 ? -8.456 7.819 19.411 1.00 97.06 82 VAL A O 1
ATOM 649 N N . LEU A 1 83 ? -7.797 7.290 17.348 1.00 97.56 83 LEU A N 1
ATOM 650 C CA . LEU A 1 83 ? -6.407 7.718 17.536 1.00 97.56 83 LEU A CA 1
ATOM 651 C C . LEU A 1 83 ? -6.210 9.246 17.486 1.00 97.56 83 LEU A C 1
ATOM 653 O O . LEU A 1 83 ? -5.069 9.706 17.521 1.00 97.56 83 LEU A O 1
ATOM 657 N N . SER A 1 84 ? -7.275 10.043 17.358 1.00 96.75 84 SER A N 1
ATOM 658 C CA . SER A 1 84 ? -7.190 11.496 17.205 1.00 96.75 84 SER A CA 1
ATOM 659 C C . SER A 1 84 ? -7.921 12.234 18.339 1.00 96.75 84 SER A C 1
ATOM 661 O O . SER A 1 84 ? -9.119 12.020 18.500 1.00 96.75 84 SER A O 1
ATOM 663 N N . PRO A 1 85 ? -7.273 13.188 19.040 1.00 96.75 85 PRO A N 1
ATOM 664 C CA . PRO A 1 85 ? -5.895 13.642 18.848 1.00 96.75 85 PRO A CA 1
ATOM 665 C C . PRO A 1 85 ? -4.869 12.691 19.482 1.00 96.75 85 PRO A C 1
ATOM 667 O O . PRO A 1 85 ? -5.041 12.205 20.595 1.00 96.75 85 PRO A O 1
ATOM 670 N N . ILE A 1 86 ? -3.729 12.503 18.808 1.00 95.75 86 ILE A N 1
ATOM 671 C CA . ILE A 1 86 ? -2.663 11.594 19.276 1.00 95.75 86 ILE A CA 1
ATOM 672 C C . ILE A 1 86 ? -2.056 11.991 20.633 1.00 95.75 86 ILE A C 1
ATOM 674 O O . ILE A 1 86 ? -1.386 11.183 21.268 1.00 95.75 86 ILE A O 1
ATOM 678 N N . THR A 1 87 ? -2.257 13.237 21.068 1.00 97.94 87 THR A N 1
ATOM 679 C CA . THR A 1 87 ? -1.745 13.781 22.333 1.00 97.94 87 THR A CA 1
ATOM 680 C C . THR A 1 87 ? -2.556 13.361 23.556 1.00 97.94 87 THR A C 1
ATOM 682 O O . THR A 1 87 ? -2.097 13.586 24.670 1.00 97.94 87 THR A O 1
ATOM 685 N N . GLU A 1 88 ? -3.744 12.787 23.363 1.00 96.69 88 GLU A N 1
ATOM 686 C CA . GLU A 1 88 ? -4.682 12.429 24.440 1.00 96.69 88 GLU A CA 1
ATOM 687 C C . GLU A 1 88 ? -4.874 10.908 24.579 1.00 96.69 88 GLU A C 1
ATOM 689 O O . GLU A 1 88 ? -5.726 10.456 25.336 1.00 96.69 88 GLU A O 1
ATOM 694 N N . ILE A 1 89 ? -4.070 10.110 23.869 1.00 98.00 89 ILE A N 1
ATOM 695 C CA . ILE A 1 89 ? -4.136 8.646 23.909 1.00 98.00 89 ILE A CA 1
ATOM 696 C C . ILE A 1 89 ? -3.689 8.129 25.284 1.00 98.00 89 ILE A C 1
ATOM 698 O O . ILE A 1 89 ? -2.524 8.272 25.662 1.00 98.00 89 ILE A O 1
ATOM 702 N N . ASP A 1 90 ? -4.599 7.447 25.980 1.00 98.06 90 ASP A N 1
ATOM 703 C CA . ASP A 1 90 ? -4.284 6.567 27.108 1.00 98.06 90 ASP A CA 1
ATOM 704 C C . ASP A 1 90 ? -4.149 5.116 26.602 1.00 98.06 90 ASP A C 1
ATOM 706 O O . ASP A 1 90 ? -5.136 4.572 26.099 1.00 98.06 90 ASP A O 1
ATOM 710 N N . PRO A 1 91 ? -2.964 4.477 26.679 1.00 97.31 91 PRO A N 1
ATOM 711 C CA . PRO A 1 91 ? -2.696 3.222 25.973 1.00 97.31 91 PRO A CA 1
ATOM 712 C C . PRO A 1 91 ? -3.682 2.084 26.251 1.00 97.31 91 PRO A C 1
ATOM 714 O O . PRO A 1 91 ? -4.100 1.411 25.311 1.00 97.31 91 PRO A O 1
ATOM 717 N N . GLU A 1 92 ? -4.056 1.875 27.513 1.00 97.62 92 GLU A N 1
ATOM 718 C CA . GLU A 1 92 ? -4.912 0.750 27.905 1.00 97.62 92 GLU A CA 1
ATOM 719 C C . GLU A 1 92 ? -6.362 0.991 27.465 1.00 97.62 92 GLU A C 1
ATOM 721 O O . GLU A 1 92 ? -6.929 0.188 26.724 1.00 97.62 92 GLU A O 1
ATOM 726 N N . SER A 1 93 ? -6.955 2.135 27.827 1.00 97.69 93 SER A N 1
ATOM 727 C CA . SER A 1 93 ? -8.353 2.414 27.465 1.00 97.69 93 SER A CA 1
ATOM 728 C C . SER A 1 93 ? -8.553 2.634 25.962 1.00 97.69 93 SER A C 1
ATOM 730 O O . SER A 1 93 ? -9.560 2.195 25.400 1.00 97.69 93 SER A O 1
ATOM 732 N N . THR A 1 94 ? -7.574 3.233 25.277 1.00 98.06 94 THR A N 1
ATOM 733 C CA . THR A 1 94 ? -7.629 3.412 23.818 1.00 98.06 94 THR A CA 1
ATOM 734 C C . THR A 1 94 ? -7.576 2.064 23.100 1.00 98.06 94 THR A C 1
ATOM 736 O O . THR A 1 94 ? -8.236 1.896 22.075 1.00 98.06 94 THR A O 1
ATOM 739 N N . ALA A 1 95 ? -6.832 1.077 23.616 1.00 98.12 95 ALA A N 1
ATOM 740 C CA . ALA A 1 95 ? -6.795 -0.261 23.024 1.00 98.12 95 ALA A CA 1
ATOM 741 C C . ALA A 1 95 ? -8.173 -0.944 23.061 1.00 98.12 95 ALA A C 1
ATOM 743 O O . ALA A 1 95 ? -8.617 -1.488 22.043 1.00 98.12 95 ALA A O 1
ATOM 744 N N . ASP A 1 96 ? -8.879 -0.849 24.189 1.00 98.12 96 ASP A N 1
ATOM 745 C CA . ASP A 1 96 ? -10.243 -1.371 24.327 1.00 98.12 96 ASP A CA 1
ATOM 746 C C . ASP A 1 96 ? -11.225 -0.648 23.393 1.00 98.12 96 ASP A C 1
ATOM 748 O O . ASP A 1 96 ? -12.056 -1.280 22.726 1.00 98.12 96 ASP A O 1
ATOM 752 N N . GLU A 1 97 ? -11.106 0.677 23.274 1.00 97.69 97 GLU A N 1
ATOM 753 C CA . GLU A 1 97 ? -11.941 1.454 22.361 1.00 97.69 97 GLU A CA 1
ATOM 754 C C . GLU A 1 97 ? -11.680 1.094 20.890 1.00 97.69 97 GLU A C 1
ATOM 756 O O . GLU A 1 97 ? -12.630 0.912 20.118 1.00 97.69 97 GLU A O 1
ATOM 761 N N . LEU A 1 98 ? -10.414 0.917 20.498 1.00 97.75 98 LEU A N 1
ATOM 762 C CA . LEU A 1 98 ? -10.037 0.460 19.159 1.00 97.75 98 LEU A CA 1
ATOM 763 C C . LEU A 1 98 ? -10.676 -0.894 18.840 1.00 97.75 98 LEU A C 1
ATOM 765 O O . LEU A 1 98 ? -11.242 -1.056 17.756 1.00 97.75 98 LEU A O 1
ATOM 769 N N . ALA A 1 99 ? -10.633 -1.847 19.776 1.00 97.38 99 ALA A N 1
ATOM 770 C CA . ALA A 1 99 ? -11.246 -3.161 19.601 1.00 97.38 99 ALA A CA 1
ATOM 771 C C . ALA A 1 99 ? -12.770 -3.054 19.417 1.00 97.38 99 ALA A C 1
ATOM 773 O O . ALA A 1 99 ? -13.332 -3.631 18.479 1.00 97.38 99 ALA A O 1
ATOM 774 N N . ALA A 1 100 ? -13.442 -2.253 20.248 1.00 96.75 100 ALA A N 1
ATOM 775 C CA . ALA A 1 100 ? -14.882 -2.035 20.150 1.00 96.75 100 ALA A CA 1
ATOM 776 C C . ALA A 1 100 ? -15.287 -1.362 18.824 1.00 96.75 100 ALA A C 1
ATOM 778 O O . ALA A 1 100 ? -16.278 -1.749 18.197 1.00 96.75 100 ALA A O 1
ATOM 779 N N . GLN A 1 101 ? -14.529 -0.362 18.366 1.00 96.56 101 GLN A N 1
ATOM 780 C CA . GLN A 1 101 ? -14.795 0.327 17.101 1.00 96.56 101 GLN A CA 1
ATOM 781 C C . GLN A 1 101 ? -14.477 -0.543 15.882 1.00 96.56 101 GLN A C 1
ATOM 783 O O . GLN A 1 101 ? -15.212 -0.487 14.892 1.00 96.56 101 GLN A O 1
ATOM 788 N N . ALA A 1 102 ? -13.443 -1.386 15.957 1.00 95.94 102 ALA A N 1
ATOM 789 C CA . ALA A 1 102 ? -13.149 -2.373 14.926 1.00 95.94 102 ALA A CA 1
ATOM 790 C C . ALA A 1 102 ? -14.307 -3.364 14.756 1.00 95.94 102 ALA A C 1
ATOM 792 O O . ALA A 1 102 ? -14.761 -3.583 13.632 1.00 95.94 102 ALA A O 1
ATOM 793 N N . GLN A 1 103 ? -14.836 -3.896 15.863 1.0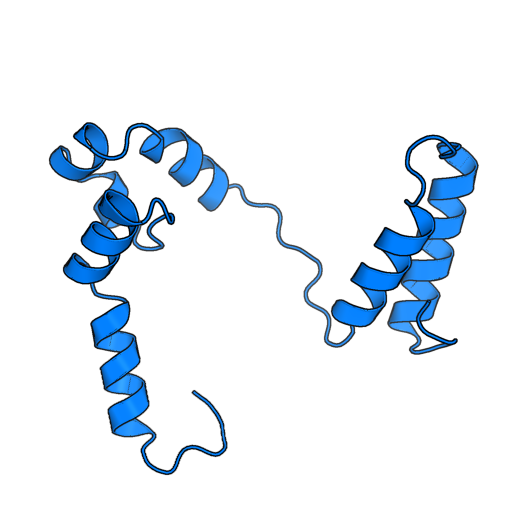0 95.50 103 GLN A N 1
ATOM 794 C CA . GLN A 1 103 ? -15.970 -4.819 15.832 1.00 95.50 103 GLN A CA 1
ATOM 795 C C . GLN A 1 103 ? -17.226 -4.153 15.252 1.00 95.50 103 GLN A C 1
ATOM 797 O O . GLN A 1 103 ? -17.833 -4.688 14.328 1.00 95.50 103 GLN A O 1
ATOM 802 N N . LYS A 1 104 ? -17.553 -2.924 15.680 1.00 94.50 104 LYS A N 1
ATOM 803 C CA . LYS A 1 104 ? -18.659 -2.144 15.087 1.00 94.50 104 LYS A CA 1
ATOM 804 C C . LYS A 1 104 ? -18.500 -1.949 13.576 1.00 94.50 104 LYS A C 1
ATOM 806 O O . LYS A 1 104 ? -19.495 -1.972 12.854 1.00 94.50 104 LYS A O 1
ATOM 811 N N . ALA A 1 105 ? -17.270 -1.746 13.092 1.00 93.69 105 ALA A N 1
ATOM 812 C CA . ALA A 1 105 ? -16.989 -1.623 11.662 1.00 93.69 105 ALA A CA 1
ATOM 813 C C . ALA A 1 105 ? -17.284 -2.923 10.907 1.00 93.69 105 ALA A C 1
ATOM 815 O O . ALA A 1 105 ? -17.877 -2.888 9.830 1.00 93.69 105 ALA A O 1
ATOM 816 N N . ILE A 1 106 ? -16.861 -4.053 11.478 1.00 93.50 106 ILE A N 1
ATOM 817 C CA . ILE A 1 106 ? -17.077 -5.392 10.922 1.00 93.50 106 ILE A CA 1
ATOM 818 C C . ILE A 1 106 ? -18.573 -5.708 10.858 1.00 93.50 106 ILE A C 1
ATOM 820 O O . ILE A 1 106 ? -19.046 -6.185 9.829 1.00 93.50 106 ILE A O 1
ATOM 824 N N . ASP A 1 107 ? 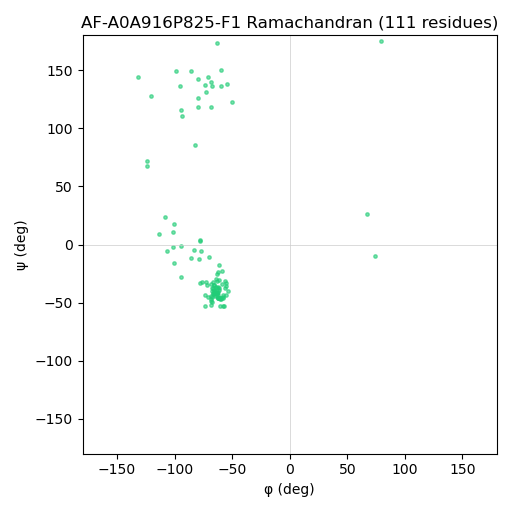-19.319 -5.353 11.903 1.00 93.94 107 ASP A N 1
ATOM 825 C CA . ASP A 1 107 ? -20.762 -5.592 11.995 1.00 93.94 107 ASP A CA 1
ATOM 826 C C . ASP A 1 107 ? -21.602 -4.606 11.160 1.00 93.94 107 ASP A C 1
ATOM 828 O O . ASP A 1 107 ? -22.822 -4.742 11.074 1.00 93.94 107 ASP A O 1
ATOM 832 N N . GLY A 1 108 ? -20.978 -3.591 10.547 1.00 89.19 108 GLY A N 1
ATOM 833 C CA . GLY A 1 108 ? -21.677 -2.567 9.764 1.00 89.19 108 GLY A CA 1
ATOM 834 C C . GLY A 1 108 ? -22.573 -1.653 10.606 1.00 89.19 108 GLY A C 1
ATOM 835 O O . GLY A 1 108 ? -23.556 -1.113 10.101 1.00 89.19 108 GLY A O 1
ATOM 836 N N . MET A 1 109 ? -22.256 -1.487 11.892 1.00 83.94 109 MET A N 1
ATOM 837 C CA . MET A 1 109 ? -23.076 -0.742 12.844 1.00 83.94 109 MET A CA 1
ATOM 838 C C . MET A 1 109 ? -22.570 0.688 13.075 1.00 83.94 109 MET A C 1
ATOM 840 O O . MET A 1 109 ? -21.369 0.969 13.061 1.00 83.94 109 MET A O 1
ATOM 844 N N . GLY A 1 110 ? -23.513 1.588 13.372 1.00 82.62 110 GLY A N 1
ATOM 845 C CA . GLY A 1 110 ? -23.256 2.979 13.754 1.00 82.62 110 GLY A CA 1
ATOM 846 C C . GLY A 1 110 ? -22.950 3.918 12.584 1.00 82.62 110 GLY A C 1
ATOM 847 O O . GLY A 1 110 ? -22.822 3.503 11.436 1.00 82.62 110 GLY A O 1
ATOM 848 N N . LEU A 1 111 ? -22.809 5.208 12.891 1.00 83.44 111 LEU A N 1
ATOM 849 C CA . LEU A 1 111 ? -22.431 6.237 11.918 1.00 83.44 111 LEU A CA 1
ATOM 850 C C . LEU A 1 111 ? -20.908 6.315 11.784 1.00 83.44 111 LEU A C 1
ATOM 852 O O . LEU A 1 111 ? -20.186 6.005 12.740 1.00 83.44 111 LEU A O 1
ATOM 856 N N . LEU A 1 112 ? -20.435 6.685 10.594 1.00 86.38 112 LEU A N 1
ATOM 857 C CA . LEU A 1 112 ? -19.039 7.067 10.406 1.00 86.38 112 LEU A CA 1
ATOM 858 C C . LEU A 1 112 ? -18.827 8.456 11.028 1.00 86.38 112 LEU A C 1
ATOM 860 O O . LEU A 1 112 ? -19.718 9.298 10.883 1.00 86.38 112 LEU A O 1
ATOM 864 N N . PRO A 1 113 ? -17.713 8.658 11.749 1.00 79.62 113 PRO A N 1
ATOM 865 C CA . PRO A 1 113 ? -17.344 9.960 12.290 1.00 79.62 113 PRO A CA 1
ATOM 866 C C . PRO A 1 113 ? -16.971 10.958 11.186 1.00 79.62 113 PRO A C 1
ATOM 868 O O . PRO A 1 113 ? -16.609 10.511 10.069 1.00 79.62 113 PRO A O 1
#

Radius of gyration: 20.52 Å; Cα contacts (8 Å, |Δi|>4): 68; chains: 1; bounding box: 46×23×53 Å

Mean predicted aligned error: 4.35 Å